Protein AF-A0A817NDP8-F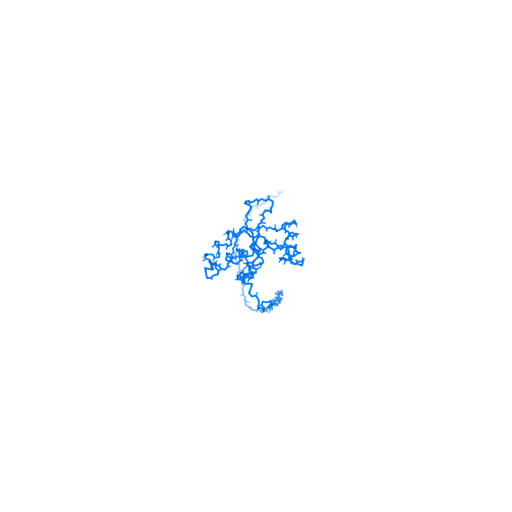1 (afdb_monomer_lite)

Secondary structure (DSSP, 8-state):
------------------------------------------S----GGG--EEESSTT-TTPPEEEEHHHHHHHHT-S-HHHH-SSS-EEE--HHHHHHHHHTTSS-HHHHHH--EEEEHHHHHHHHHHH-HHHHTTHHHHHHHHHHHHTT--

Sequence (154 aa):
MVRSPSLTRDSNNETNDSPITTNTPTKKSRRKRNTTDIDQSLGRHLSADKLHIYQWPINEPHADLHVLQEQICDYLSLKSFKRKYPDISRRIVDLHEREYLKSQNVVTEAQCDLGLTALKLDEVLELMSTDYPEKCHVRIFSTNRLKLQHNSSD

pLDDT: mean 71.22, std 20.51, range [35.12, 94.5]

Foldseek 3Di:
DDDDDDDDDDDDDDDDDDDDDDDDDPDPDPPPPPPPPPVPVPDDQQALLLWDWDFPPPPDPPGFIKTWPVSVCSNVVPPDCCVVCVPFDKDWQDPVSVVVCVVVVSDDPVRVVVTIIIGGVVSVLVCCVVPPVVRHDDRNVVSVVVVVVVVPDD

Radius of gyration: 31.32 Å; chains: 1; bounding box: 108×34×69 Å

Structure (mmCIF, N/CA/C/O backbone):
data_AF-A0A817NDP8-F1
#
_entry.id   AF-A0A817NDP8-F1
#
loop_
_atom_site.group_PDB
_atom_site.id
_atom_site.type_symbol
_atom_site.label_atom_id
_atom_site.label_alt_id
_atom_site.label_comp_id
_atom_site.label_asym_id
_atom_site.label_entity_id
_atom_site.label_seq_id
_atom_site.pdbx_PDB_ins_code
_atom_site.Cartn_x
_atom_site.Cartn_y
_atom_site.Cartn_z
_atom_site.occupancy
_atom_site.B_iso_or_equiv
_atom_site.auth_seq_id
_atom_site.auth_comp_id
_atom_site.auth_asym_id
_atom_site.auth_atom_id
_atom_site.pdbx_PDB_model_num
ATOM 1 N N . MET A 1 1 ? -81.323 9.168 -48.827 1.00 43.91 1 MET A N 1
ATOM 2 C CA . MET A 1 1 ? -80.240 8.540 -48.040 1.00 43.91 1 MET A CA 1
ATOM 3 C C . MET A 1 1 ? -80.040 9.342 -46.774 1.00 43.91 1 MET A C 1
ATOM 5 O O . MET A 1 1 ? -80.012 10.564 -46.817 1.00 43.91 1 MET A O 1
ATOM 9 N N . VAL A 1 2 ? -80.078 8.622 -45.663 1.00 42.84 2 VAL A N 1
ATOM 10 C CA . VAL A 1 2 ? -80.361 9.083 -44.305 1.00 42.84 2 VAL A CA 1
ATOM 11 C C . VAL A 1 2 ? -79.182 9.833 -43.675 1.00 42.84 2 VAL A C 1
ATOM 13 O O . VAL A 1 2 ? -78.044 9.381 -43.739 1.00 42.84 2 VAL A O 1
ATOM 16 N N . ARG A 1 3 ? -79.472 10.982 -43.055 1.00 43.94 3 ARG A N 1
ATOM 17 C CA . ARG A 1 3 ? -78.615 11.633 -42.057 1.00 43.94 3 ARG A CA 1
ATOM 18 C C . ARG A 1 3 ? -79.045 11.114 -40.686 1.00 43.94 3 ARG A C 1
ATOM 20 O O . ARG A 1 3 ? -80.217 11.238 -40.339 1.00 43.94 3 ARG A O 1
ATOM 27 N N . SER A 1 4 ? -78.103 10.558 -39.933 1.00 45.69 4 SER A N 1
ATOM 28 C CA . SER A 1 4 ? -78.302 10.065 -38.566 1.00 45.69 4 SER A CA 1
ATOM 29 C C . SER A 1 4 ? -77.268 10.690 -37.613 1.00 45.69 4 SER A C 1
ATOM 31 O O . SER A 1 4 ? -76.240 11.173 -38.090 1.00 45.69 4 SER A O 1
ATOM 33 N N . PRO A 1 5 ? -77.569 10.761 -36.301 1.00 48.81 5 PRO A N 1
ATOM 34 C CA . PRO A 1 5 ? -77.148 11.855 -35.429 1.00 48.81 5 PRO A CA 1
ATOM 35 C C . PRO A 1 5 ? -76.088 11.482 -34.372 1.00 48.81 5 PRO A C 1
ATOM 37 O O . PRO A 1 5 ? -75.687 10.331 -34.232 1.00 48.81 5 PRO A O 1
ATOM 40 N N . SER A 1 6 ? -75.676 12.527 -33.647 1.00 41.81 6 SER A N 1
ATOM 41 C CA . SER A 1 6 ? -74.793 12.646 -32.478 1.00 41.81 6 SER A CA 1
ATOM 42 C C . SER A 1 6 ? -74.934 11.579 -31.386 1.00 41.81 6 SER A C 1
ATOM 44 O O . SER A 1 6 ? -76.042 11.110 -31.159 1.00 41.81 6 SER A O 1
ATOM 46 N N . LEU A 1 7 ? -73.856 11.339 -30.617 1.00 47.69 7 LEU A N 1
ATOM 47 C CA . LEU A 1 7 ? -73.841 11.302 -29.135 1.00 47.69 7 LEU A CA 1
ATOM 48 C C . LEU A 1 7 ? -72.443 10.933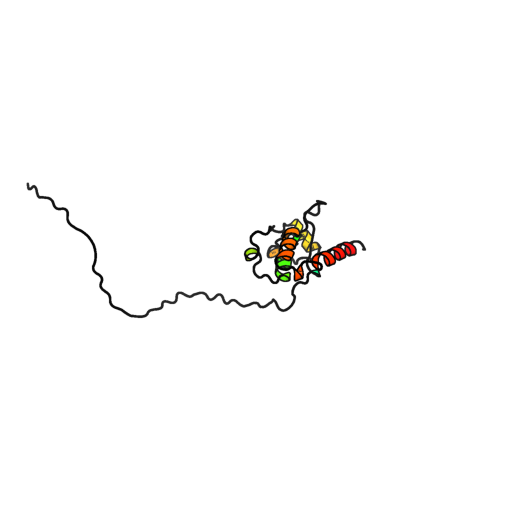 -28.590 1.00 47.69 7 LEU A C 1
ATOM 50 O O . LEU A 1 7 ? -71.926 9.845 -28.826 1.00 47.69 7 LEU A O 1
ATOM 54 N N . THR A 1 8 ? -71.855 11.854 -27.827 1.00 48.94 8 THR A N 1
ATOM 55 C CA . THR A 1 8 ? -70.805 11.628 -26.817 1.00 48.94 8 THR A CA 1
ATOM 56 C C . THR A 1 8 ? -71.367 10.833 -25.635 1.00 48.94 8 THR A C 1
ATOM 58 O O . THR A 1 8 ? -72.499 11.107 -25.233 1.00 48.94 8 THR A O 1
ATOM 61 N N . ARG A 1 9 ? -70.597 9.905 -25.038 1.00 46.91 9 ARG A N 1
ATOM 62 C CA . ARG A 1 9 ? -71.009 9.188 -23.816 1.00 46.91 9 ARG A CA 1
ATOM 63 C C . ARG A 1 9 ? -69.836 8.651 -22.971 1.00 46.91 9 ARG A C 1
ATOM 65 O O . ARG A 1 9 ? -69.075 7.830 -23.468 1.00 46.91 9 ARG A O 1
ATOM 72 N N . ASP A 1 10 ? -69.807 9.160 -21.729 1.00 39.81 10 ASP A N 1
ATOM 73 C CA . ASP A 1 10 ? -69.403 8.631 -20.398 1.00 39.81 10 ASP A CA 1
ATOM 74 C C . ASP A 1 10 ? -68.064 7.894 -20.198 1.00 39.81 10 ASP A C 1
ATOM 76 O O . ASP A 1 10 ? -67.699 7.040 -20.992 1.00 39.81 10 ASP A O 1
ATOM 80 N N . SER A 1 11 ? -67.217 8.168 -19.192 1.00 43.03 11 SER A N 1
ATOM 81 C CA . SER A 1 11 ? -67.314 8.458 -17.732 1.00 43.03 11 SER A CA 1
ATOM 82 C C . SER A 1 11 ? -66.823 7.263 -16.900 1.00 43.03 11 SER A C 1
ATOM 84 O O . SER A 1 11 ? -67.365 6.168 -16.975 1.00 43.03 11 SER A O 1
ATOM 86 N N . ASN A 1 12 ? -65.785 7.546 -16.110 1.00 41.09 12 ASN A N 1
ATOM 87 C CA . ASN A 1 12 ? -65.421 7.091 -14.760 1.00 41.09 12 ASN A CA 1
ATOM 88 C C . ASN A 1 12 ? -65.926 5.752 -14.173 1.00 41.09 12 ASN A C 1
ATOM 90 O O . ASN A 1 12 ? -67.100 5.587 -13.876 1.00 41.09 12 ASN A O 1
ATOM 94 N N . ASN A 1 13 ? -64.921 4.931 -13.839 1.00 38.59 13 ASN A N 1
ATOM 95 C CA . ASN A 1 13 ? -64.538 4.376 -12.524 1.00 38.59 13 ASN A CA 1
ATOM 96 C C . ASN A 1 13 ? -65.494 3.515 -11.661 1.00 38.59 13 ASN A C 1
ATOM 98 O O . ASN A 1 13 ? -66.648 3.840 -11.423 1.00 38.59 13 ASN A O 1
ATOM 102 N N . GLU A 1 14 ? -64.836 2.526 -11.039 1.00 35.12 14 GLU A N 1
ATOM 103 C CA . GLU A 1 14 ? -65.163 1.763 -9.826 1.00 35.12 14 GLU A CA 1
ATOM 104 C C . GLU A 1 14 ? -66.163 0.602 -9.895 1.00 35.12 14 GLU A C 1
ATOM 106 O O . GLU A 1 14 ? -67.378 0.765 -9.897 1.00 35.12 14 GLU A O 1
ATOM 111 N N . THR A 1 15 ? -65.631 -0.615 -9.729 1.00 43.19 15 THR A N 1
ATOM 112 C CA . THR A 1 15 ? -66.222 -1.580 -8.791 1.00 43.19 15 THR A CA 1
ATOM 113 C C . THR A 1 15 ? -65.112 -2.430 -8.168 1.00 43.19 15 THR A C 1
ATOM 115 O O . THR A 1 15 ? -64.410 -3.171 -8.852 1.00 43.19 15 THR A O 1
ATOM 118 N N . ASN A 1 16 ? -64.942 -2.258 -6.858 1.00 42.00 16 ASN A N 1
ATOM 119 C CA . ASN A 1 16 ? -64.178 -3.124 -5.971 1.00 42.00 16 ASN A CA 1
ATOM 120 C C . ASN A 1 16 ? -64.975 -4.412 -5.718 1.00 42.00 16 ASN A C 1
ATOM 122 O O . ASN A 1 16 ? -66.138 -4.323 -5.337 1.00 42.00 16 ASN A O 1
ATOM 126 N N . ASP A 1 17 ? -64.336 -5.576 -5.827 1.00 42.44 17 ASP A N 1
ATOM 127 C CA . ASP A 1 17 ? -64.788 -6.794 -5.149 1.00 42.44 17 ASP A CA 1
ATOM 128 C C . ASP A 1 17 ? -63.560 -7.578 -4.656 1.00 42.44 17 ASP A C 1
ATOM 130 O O . ASP A 1 17 ? -62.572 -7.755 -5.369 1.00 42.44 17 ASP A O 1
ATOM 134 N N . SER A 1 18 ? -63.579 -7.972 -3.388 1.00 43.66 18 SER A N 1
ATOM 135 C CA . SER A 1 18 ? -62.604 -8.856 -2.740 1.00 43.66 18 SER A CA 1
ATOM 136 C C . SER A 1 18 ? -63.398 -9.886 -1.945 1.00 43.66 18 SER A C 1
ATOM 138 O O . SER A 1 18 ? -64.390 -9.506 -1.322 1.00 43.66 18 SER A O 1
ATOM 140 N N . PRO A 1 19 ? -62.935 -11.148 -1.854 1.00 48.44 19 PRO A N 1
ATOM 141 C CA . PRO A 1 19 ? -62.416 -11.579 -0.550 1.00 48.44 19 PRO A CA 1
ATOM 142 C C . PRO A 1 19 ? -61.277 -12.634 -0.576 1.00 48.44 19 PRO A C 1
ATOM 144 O O . PRO A 1 19 ? -61.335 -13.658 -1.241 1.00 48.44 19 PRO A O 1
ATOM 147 N N . ILE A 1 20 ? -60.244 -12.341 0.223 1.00 42.88 20 ILE A N 1
ATOM 148 C CA . ILE A 1 20 ? -59.452 -13.161 1.173 1.00 42.88 20 ILE A CA 1
ATOM 149 C C . ILE A 1 20 ? -59.118 -14.658 0.881 1.00 42.88 20 ILE A C 1
ATOM 151 O O . ILE A 1 20 ? -59.965 -15.541 0.826 1.00 42.88 20 ILE A O 1
ATOM 155 N N . THR A 1 21 ? -57.799 -14.921 0.972 1.00 41.75 21 THR A N 1
ATOM 156 C CA . THR A 1 21 ? -57.040 -16.158 1.309 1.00 41.75 21 THR A CA 1
ATOM 157 C C . THR A 1 21 ? -56.935 -17.321 0.321 1.00 41.75 21 THR A C 1
ATOM 159 O O . THR A 1 21 ? -57.797 -18.189 0.262 1.00 41.75 21 THR A O 1
ATOM 162 N N . THR A 1 22 ? -55.728 -17.506 -0.235 1.00 37.00 22 THR A N 1
ATOM 163 C CA . THR A 1 22 ? -54.981 -18.774 -0.087 1.00 37.00 22 THR A CA 1
ATOM 164 C C . THR A 1 22 ? -53.480 -18.594 -0.361 1.00 37.00 22 THR A C 1
ATOM 166 O O . THR A 1 22 ? -53.062 -17.957 -1.321 1.00 37.00 22 THR A O 1
ATOM 169 N N . ASN A 1 23 ? -52.669 -19.146 0.543 1.00 39.44 23 ASN A N 1
ATOM 170 C CA . ASN A 1 23 ? -51.208 -19.182 0.530 1.00 39.44 23 ASN A CA 1
ATOM 171 C C . ASN A 1 23 ? -50.614 -19.807 -0.745 1.00 39.44 23 ASN A C 1
ATOM 173 O O . ASN A 1 23 ? -50.831 -20.991 -0.988 1.00 39.44 23 ASN A O 1
ATOM 177 N N . THR A 1 24 ? -49.677 -19.113 -1.400 1.00 48.75 24 THR A N 1
ATOM 178 C CA . THR A 1 24 ? -48.564 -19.760 -2.125 1.00 48.75 24 THR A CA 1
ATOM 179 C C . THR A 1 24 ? -47.272 -18.938 -2.003 1.00 48.75 24 THR A C 1
ATOM 181 O O . THR A 1 24 ? -47.129 -17.912 -2.669 1.00 48.75 24 THR A O 1
ATOM 184 N N . PRO A 1 25 ? -46.286 -19.363 -1.189 1.00 42.78 25 PRO A N 1
ATOM 185 C CA . PRO A 1 25 ? -44.966 -18.747 -1.156 1.00 42.78 25 PRO A CA 1
ATOM 186 C C . PRO A 1 25 ? -44.073 -19.382 -2.231 1.00 42.78 25 PRO A C 1
ATOM 188 O O . PRO A 1 25 ? -43.389 -20.375 -1.981 1.00 42.78 25 PRO A O 1
ATOM 191 N N . THR A 1 26 ? -44.016 -18.809 -3.435 1.00 44.50 26 THR A N 1
ATOM 192 C CA . THR A 1 26 ? -43.005 -19.213 -4.425 1.00 44.50 26 THR A CA 1
ATOM 193 C C . THR A 1 26 ? -41.665 -18.571 -4.078 1.00 44.50 26 THR A C 1
ATOM 195 O O . THR A 1 26 ? -41.308 -17.486 -4.541 1.00 44.50 26 THR A O 1
ATOM 198 N N . LYS A 1 27 ? -40.933 -19.276 -3.212 1.00 47.28 27 LYS A N 1
ATOM 199 C CA . LYS A 1 27 ? -39.535 -19.056 -2.836 1.00 47.28 27 LYS A CA 1
ATOM 200 C C . LYS A 1 27 ? -38.645 -19.005 -4.085 1.00 47.28 27 LYS A C 1
ATOM 202 O O . LYS A 1 27 ? -38.107 -20.022 -4.513 1.00 47.28 27 LYS A O 1
ATOM 207 N N . LYS A 1 28 ? -38.405 -17.814 -4.639 1.00 48.41 28 LYS A N 1
ATOM 208 C CA . LYS A 1 28 ? -37.272 -17.591 -5.549 1.00 48.41 28 LYS A CA 1
ATOM 209 C C . LYS A 1 28 ? -35.997 -17.470 -4.719 1.00 48.41 28 LYS A C 1
ATOM 211 O O . LYS A 1 28 ? -35.613 -16.399 -4.265 1.00 48.41 28 LYS A O 1
ATOM 216 N N . SER A 1 29 ? -35.433 -18.648 -4.457 1.00 49.31 29 SER A N 1
ATOM 217 C CA . SER A 1 29 ? -34.043 -18.963 -4.123 1.00 49.31 29 SER A CA 1
ATOM 218 C C . SER A 1 29 ? -33.133 -17.747 -3.903 1.00 49.31 29 SER A C 1
ATOM 220 O O . SER A 1 29 ? -32.340 -17.369 -4.768 1.00 49.31 29 SER A O 1
ATOM 222 N N . ARG A 1 30 ? -33.180 -17.189 -2.686 1.00 51.44 30 ARG A N 1
ATOM 223 C CA . ARG A 1 30 ? -32.040 -16.482 -2.097 1.00 51.44 30 ARG A CA 1
ATOM 224 C C . ARG A 1 30 ? -30.877 -17.469 -2.132 1.00 51.44 30 ARG A C 1
ATOM 226 O O . ARG A 1 30 ? -30.830 -18.382 -1.310 1.00 51.44 30 ARG A O 1
ATOM 233 N N . ARG A 1 31 ? -29.957 -17.310 -3.088 1.00 49.72 31 ARG A N 1
ATOM 234 C CA . ARG A 1 31 ? -28.632 -17.927 -3.003 1.00 49.72 31 ARG A CA 1
ATOM 235 C C . ARG A 1 31 ? -27.997 -17.369 -1.732 1.00 49.72 31 ARG A C 1
ATOM 237 O O . ARG A 1 31 ? -27.427 -16.280 -1.744 1.00 49.72 31 ARG A O 1
ATOM 244 N N . LYS A 1 32 ? -28.180 -18.088 -0.618 1.00 49.38 32 LYS A N 1
ATOM 245 C CA . LYS A 1 32 ? -27.317 -18.015 0.556 1.00 49.38 32 LYS A CA 1
ATOM 246 C C . LYS A 1 32 ? -25.926 -18.294 0.007 1.00 49.38 32 LYS A C 1
ATOM 248 O O . LYS A 1 32 ? -25.570 -19.439 -0.244 1.00 49.38 32 LYS A O 1
ATOM 253 N N . ARG A 1 33 ? -25.184 -17.226 -0.290 1.00 45.12 33 ARG A N 1
ATOM 254 C CA . ARG A 1 33 ? -23.733 -17.318 -0.321 1.00 45.12 33 ARG A CA 1
ATOM 255 C C . ARG A 1 33 ? -23.384 -17.775 1.078 1.00 45.12 33 ARG A C 1
ATOM 257 O O . ARG A 1 33 ? -23.616 -17.038 2.032 1.00 45.12 33 ARG A O 1
ATOM 264 N N . ASN A 1 34 ? -22.963 -19.028 1.175 1.00 43.62 34 ASN A N 1
ATOM 265 C CA . ASN A 1 34 ? -22.306 -19.546 2.350 1.00 43.62 34 ASN A CA 1
ATOM 266 C C . ASN A 1 34 ? -21.092 -18.641 2.538 1.00 43.62 34 ASN A C 1
ATOM 268 O O . ASN A 1 34 ? -20.088 -18.781 1.846 1.00 43.62 34 ASN A O 1
ATOM 272 N N . THR A 1 35 ? -21.238 -17.633 3.392 1.00 47.66 35 THR A N 1
ATOM 273 C CA . THR A 1 35 ? -20.120 -16.981 4.048 1.00 47.66 35 THR A CA 1
ATOM 274 C C . THR A 1 35 ? -19.500 -18.071 4.896 1.00 47.66 35 THR A C 1
ATOM 276 O O . THR A 1 35 ? -19.867 -18.274 6.049 1.00 47.66 35 THR A O 1
ATOM 279 N N . THR A 1 36 ? -18.619 -18.850 4.276 1.00 43.72 36 THR A N 1
ATOM 280 C CA . THR A 1 36 ? -17.482 -19.382 4.996 1.00 43.72 36 THR A CA 1
ATOM 281 C C . THR A 1 36 ? -16.802 -18.147 5.563 1.00 43.72 36 THR A C 1
ATOM 283 O O . THR A 1 36 ? -16.124 -17.416 4.838 1.00 43.72 36 THR A O 1
ATOM 286 N N . ASP A 1 37 ? -17.103 -17.854 6.827 1.00 46.19 37 ASP A N 1
ATOM 287 C CA . ASP A 1 37 ? -16.172 -17.214 7.739 1.00 46.19 37 ASP A CA 1
ATOM 288 C C . ASP A 1 37 ? -14.887 -18.034 7.622 1.00 46.19 37 ASP A C 1
ATOM 290 O O . ASP A 1 37 ? -14.675 -19.029 8.311 1.00 46.19 37 ASP A O 1
ATOM 294 N N . ILE A 1 38 ? -14.070 -17.691 6.628 1.00 48.12 38 ILE A N 1
ATOM 295 C CA . ILE A 1 38 ? -12.667 -18.038 6.640 1.00 48.12 38 ILE A CA 1
ATOM 296 C C . ILE A 1 38 ? -12.094 -17.080 7.675 1.00 48.12 38 ILE A C 1
ATOM 298 O O . ILE A 1 38 ? -11.544 -16.025 7.366 1.00 48.12 38 ILE A O 1
ATOM 302 N N . ASP A 1 39 ? -12.303 -17.458 8.930 1.00 46.34 39 ASP A N 1
ATOM 303 C CA . ASP A 1 39 ? -11.503 -17.052 10.066 1.00 46.34 39 ASP A CA 1
ATOM 304 C C . ASP A 1 39 ? -10.092 -17.640 9.881 1.00 46.34 39 ASP A C 1
ATOM 306 O O . ASP A 1 39 ? -9.647 -18.541 10.579 1.00 46.34 39 ASP A O 1
ATOM 310 N N . GLN A 1 40 ? -9.394 -17.174 8.841 1.00 46.16 40 GLN A N 1
ATOM 311 C CA . GLN A 1 40 ? -7.940 -17.297 8.707 1.00 46.16 40 GLN A CA 1
ATOM 312 C C . GLN A 1 40 ? -7.246 -16.062 9.297 1.00 46.16 40 GLN A C 1
ATOM 314 O O . GLN A 1 40 ? -6.079 -15.813 9.020 1.00 46.16 40 GLN A O 1
ATOM 319 N N . SER A 1 41 ? -7.937 -15.303 10.155 1.00 46.94 41 SER A N 1
ATOM 320 C CA . SER A 1 41 ? -7.319 -14.294 11.020 1.00 46.94 41 SER A CA 1
ATOM 321 C C . SER A 1 41 ? -6.937 -14.901 12.375 1.00 46.94 41 SER A C 1
ATOM 323 O O . SER A 1 41 ? -6.959 -14.247 13.414 1.00 46.94 41 SER A O 1
ATOM 325 N N . LEU A 1 42 ? -6.533 -16.172 12.380 1.00 43.28 42 LEU A N 1
ATOM 326 C CA . LEU A 1 42 ? -5.844 -16.772 13.512 1.00 43.28 42 LEU A CA 1
ATOM 327 C C . LEU A 1 42 ? -4.419 -16.200 13.587 1.00 43.28 42 LEU A C 1
ATOM 329 O O . LEU A 1 42 ? -3.440 -16.783 13.130 1.00 43.28 42 LEU A O 1
ATOM 333 N N . GLY A 1 43 ? -4.316 -15.028 14.216 1.00 43.44 43 GLY A N 1
ATOM 334 C CA . GLY A 1 43 ? -3.286 -14.831 15.233 1.00 43.44 43 GLY A CA 1
ATOM 335 C C . GLY A 1 43 ? -2.001 -14.116 14.832 1.00 43.44 43 GLY A C 1
ATOM 336 O O . GLY A 1 43 ? -1.009 -14.234 15.554 1.00 43.44 43 GLY A O 1
ATOM 337 N N . ARG A 1 44 ? -1.973 -13.325 13.758 1.00 52.12 44 ARG A N 1
ATOM 338 C CA . ARG A 1 44 ? -0.868 -12.376 13.576 1.00 52.12 44 ARG A CA 1
ATOM 339 C C . ARG A 1 44 ? -1.386 -10.996 13.226 1.00 52.12 44 ARG A C 1
ATOM 341 O O . ARG A 1 44 ? -1.232 -10.558 12.101 1.00 52.12 44 ARG A O 1
ATOM 348 N N . HIS A 1 45 ? -1.923 -10.292 14.226 1.00 59.94 45 HIS A N 1
ATOM 349 C CA . HIS A 1 45 ? -1.976 -8.834 14.157 1.00 59.94 45 HIS A CA 1
ATOM 350 C C . HIS A 1 45 ? -0.607 -8.344 13.686 1.00 59.94 45 HIS A C 1
ATOM 352 O O . HIS A 1 45 ? 0.412 -8.554 14.363 1.00 59.94 45 HIS A O 1
ATOM 358 N N . LEU A 1 46 ? -0.582 -7.771 12.484 1.00 66.25 46 LEU A N 1
ATOM 359 C CA . LEU A 1 46 ? 0.609 -7.146 11.947 1.00 66.25 46 LEU A CA 1
ATOM 360 C C . LEU A 1 46 ? 1.075 -6.137 13.010 1.00 66.25 46 LEU A C 1
ATOM 362 O O . LEU A 1 46 ? 0.287 -5.351 13.526 1.00 66.25 46 LEU A O 1
ATOM 366 N N . SER A 1 47 ? 2.327 -6.247 13.455 1.00 74.88 47 SER A N 1
ATOM 367 C CA . SER A 1 47 ? 2.911 -5.294 14.407 1.00 74.88 47 SER A CA 1
ATOM 368 C C . SER A 1 47 ? 3.477 -4.114 13.627 1.00 74.88 47 SER A C 1
ATOM 370 O O . SER A 1 47 ? 3.854 -4.285 12.469 1.00 74.88 47 SER A O 1
ATOM 372 N N . ALA A 1 48 ? 3.578 -2.934 14.243 1.00 75.81 48 ALA A N 1
ATOM 373 C CA . ALA A 1 48 ? 4.061 -1.740 13.539 1.00 75.81 48 ALA A CA 1
ATOM 374 C C . ALA A 1 48 ? 5.470 -1.960 12.957 1.00 75.81 48 ALA A C 1
ATOM 376 O O . ALA A 1 48 ? 5.807 -1.435 11.903 1.00 75.81 48 ALA A O 1
ATOM 377 N N . ASP A 1 49 ? 6.249 -2.833 13.600 1.00 73.06 49 ASP A N 1
ATOM 378 C CA . ASP A 1 49 ? 7.602 -3.202 13.192 1.00 73.06 49 ASP A CA 1
ATOM 379 C C . ASP A 1 49 ? 7.669 -3.951 11.865 1.00 73.06 49 ASP A C 1
ATOM 381 O O . ASP A 1 49 ? 8.729 -4.056 11.256 1.00 73.06 49 ASP A O 1
ATOM 385 N N . LYS A 1 50 ? 6.546 -4.487 11.402 1.00 79.38 50 LYS A N 1
ATOM 386 C CA . LYS A 1 50 ? 6.435 -5.204 10.135 1.00 79.38 50 LYS A CA 1
ATOM 387 C C . LYS A 1 50 ? 5.837 -4.345 9.023 1.00 79.38 50 LYS A C 1
ATOM 389 O O . LYS A 1 50 ? 5.791 -4.806 7.888 1.00 79.38 50 LYS A O 1
ATOM 394 N N . LEU A 1 51 ? 5.408 -3.117 9.326 1.00 85.88 51 LEU A N 1
ATOM 395 C CA . LEU A 1 51 ? 5.055 -2.158 8.288 1.00 85.88 51 LEU A CA 1
ATOM 396 C C . LEU A 1 51 ? 6.316 -1.842 7.481 1.00 85.88 51 LEU A C 1
ATOM 398 O O . LEU A 1 51 ? 7.391 -1.600 8.046 1.00 85.88 51 LEU A O 1
ATOM 402 N N . HIS A 1 52 ? 6.184 -1.911 6.163 1.00 86.75 52 HIS A N 1
ATOM 403 C CA . HIS A 1 52 ? 7.236 -1.549 5.236 1.00 86.75 52 HIS A CA 1
ATOM 404 C C . HIS A 1 52 ? 6.890 -0.197 4.628 1.00 86.75 52 HIS A C 1
ATOM 406 O O . HIS A 1 52 ? 5.964 -0.075 3.829 1.00 86.75 52 HIS A O 1
ATOM 412 N N . ILE A 1 53 ? 7.639 0.812 5.055 1.00 88.31 53 ILE A N 1
ATOM 413 C CA . ILE A 1 53 ? 7.558 2.164 4.524 1.00 88.31 53 ILE A CA 1
ATOM 414 C C . ILE A 1 53 ? 8.702 2.326 3.539 1.00 88.31 53 ILE A C 1
ATOM 416 O O . ILE A 1 53 ? 9.846 2.008 3.866 1.00 88.31 53 ILE A O 1
ATOM 420 N N . TYR A 1 54 ? 8.395 2.828 2.353 1.00 88.94 54 TYR A N 1
ATOM 421 C CA . TYR A 1 54 ? 9.369 3.005 1.290 1.00 88.94 54 TYR A CA 1
ATOM 422 C C . TYR A 1 54 ? 9.133 4.322 0.560 1.00 88.94 54 TYR A C 1
ATOM 424 O O . TYR A 1 54 ? 8.022 4.846 0.533 1.00 88.94 54 TYR A O 1
ATOM 432 N N . GLN A 1 55 ? 10.196 4.869 -0.014 1.00 90.50 55 GLN A N 1
ATOM 433 C CA . GLN A 1 55 ? 10.123 6.065 -0.840 1.00 90.50 55 GLN A CA 1
ATOM 434 C C . GLN A 1 55 ? 9.813 5.668 -2.284 1.00 90.50 55 GLN A C 1
ATOM 436 O O . GLN A 1 55 ? 10.430 4.744 -2.818 1.00 90.50 55 GLN A O 1
ATOM 441 N N . TRP A 1 56 ? 8.861 6.354 -2.916 1.00 90.19 56 TRP A N 1
ATOM 442 C CA . TRP A 1 56 ? 8.554 6.152 -4.331 1.00 90.19 56 TRP A CA 1
ATOM 443 C C . TRP A 1 56 ? 8.055 7.447 -4.976 1.00 90.19 56 TRP A C 1
ATOM 445 O O . TRP A 1 56 ? 7.130 8.054 -4.428 1.00 90.19 56 TRP A O 1
ATOM 455 N N . PRO A 1 57 ? 8.587 7.852 -6.146 1.00 90.56 57 PRO A N 1
ATOM 456 C CA . PRO A 1 57 ? 9.628 7.189 -6.951 1.00 90.56 57 PRO A CA 1
ATOM 457 C C . PRO A 1 57 ? 11.034 7.224 -6.318 1.00 90.56 57 PRO A C 1
ATOM 459 O O . PRO A 1 57 ? 11.407 8.200 -5.679 1.00 90.56 57 PRO A O 1
ATOM 462 N N . ILE A 1 58 ? 11.840 6.170 -6.506 1.00 83.81 58 ILE A N 1
ATOM 463 C CA . ILE A 1 58 ? 13.178 6.037 -5.872 1.00 83.81 58 ILE A CA 1
ATOM 464 C C . ILE A 1 58 ? 14.199 7.032 -6.445 1.00 83.81 58 ILE A C 1
ATOM 466 O O . ILE A 1 58 ? 15.165 7.407 -5.787 1.00 83.81 58 ILE A O 1
ATOM 470 N N . ASN A 1 59 ? 14.000 7.464 -7.687 1.00 86.00 59 ASN A N 1
ATOM 471 C CA . ASN A 1 59 ? 14.890 8.380 -8.396 1.00 86.00 59 ASN A CA 1
ATOM 472 C C . ASN A 1 59 ? 14.738 9.848 -7.963 1.00 86.00 59 ASN A C 1
ATOM 474 O O . ASN A 1 59 ? 15.479 10.698 -8.454 1.00 86.00 59 ASN A O 1
ATOM 478 N N . GLU A 1 60 ? 13.791 10.157 -7.077 1.00 88.38 60 GLU A N 1
ATOM 479 C CA . GLU A 1 60 ? 13.524 11.517 -6.625 1.00 88.38 60 GLU A CA 1
ATOM 480 C C . GLU A 1 60 ? 13.849 11.674 -5.130 1.00 88.38 60 GLU A C 1
ATOM 482 O O . GLU A 1 60 ? 13.201 11.054 -4.288 1.00 88.38 60 GLU A O 1
ATOM 487 N N . PRO A 1 61 ? 14.817 12.535 -4.758 1.00 79.50 61 PRO A N 1
ATOM 488 C CA . PRO A 1 61 ? 15.269 12.664 -3.369 1.00 79.50 61 PRO A CA 1
ATOM 489 C C . PRO A 1 61 ? 14.197 13.230 -2.424 1.00 79.50 61 PRO A C 1
ATOM 491 O O . PRO A 1 61 ? 14.274 13.023 -1.215 1.00 79.50 61 PRO A O 1
ATOM 494 N N . HIS A 1 62 ? 13.189 13.915 -2.967 1.00 85.06 62 HIS A N 1
ATOM 495 C CA . HIS A 1 62 ? 12.066 14.489 -2.222 1.00 85.06 62 HIS A CA 1
ATOM 496 C C . HIS A 1 62 ? 10.742 13.765 -2.493 1.00 85.06 62 HIS A C 1
ATOM 498 O O . HIS A 1 62 ? 9.681 14.343 -2.272 1.00 85.06 62 HIS A O 1
ATOM 504 N N . ALA A 1 63 ? 10.787 12.523 -2.986 1.00 87.19 63 ALA A N 1
ATOM 505 C CA . ALA A 1 63 ? 9.575 11.746 -3.194 1.00 87.19 63 ALA A CA 1
ATOM 506 C C . ALA A 1 63 ? 8.875 11.394 -1.879 1.00 87.19 63 ALA A C 1
ATOM 508 O O . ALA A 1 63 ? 9.523 11.183 -0.848 1.00 87.19 63 ALA A O 1
ATOM 509 N N . ASP A 1 64 ? 7.555 11.262 -1.962 1.00 89.44 64 ASP A N 1
ATOM 510 C CA . ASP A 1 64 ? 6.700 10.907 -0.838 1.00 89.44 64 ASP A CA 1
ATOM 511 C C . ASP A 1 64 ? 6.996 9.485 -0.326 1.00 89.44 64 ASP A C 1
ATOM 513 O O . ASP A 1 64 ? 7.307 8.548 -1.079 1.00 89.44 64 ASP A O 1
ATOM 517 N N . LEU A 1 65 ? 6.833 9.305 0.985 1.00 90.06 65 LEU A N 1
ATOM 518 C CA . LEU A 1 65 ? 6.857 7.990 1.610 1.00 90.06 65 LEU A CA 1
ATOM 519 C C . LEU A 1 65 ? 5.505 7.303 1.440 1.00 90.06 65 LEU A C 1
ATOM 521 O O . LEU A 1 65 ? 4.445 7.900 1.636 1.00 90.06 65 LEU A O 1
ATOM 525 N N . HIS A 1 66 ? 5.559 6.021 1.119 1.00 91.44 66 HIS A N 1
ATOM 526 C CA . HIS A 1 66 ? 4.400 5.191 0.860 1.00 91.44 66 HIS A CA 1
ATOM 527 C C . HIS A 1 66 ? 4.410 3.938 1.735 1.00 91.44 66 HIS A C 1
ATOM 529 O O . HIS A 1 66 ? 5.450 3.470 2.204 1.00 91.44 66 HIS A O 1
ATOM 535 N N . VAL A 1 67 ? 3.218 3.391 1.950 1.00 91.81 67 VAL A N 1
ATOM 536 C CA . VAL A 1 67 ? 2.986 2.117 2.634 1.00 91.81 67 VAL A CA 1
ATOM 537 C C . VAL A 1 67 ? 1.905 1.336 1.896 1.00 91.81 67 VAL A C 1
ATOM 539 O O . VAL A 1 67 ? 0.993 1.918 1.307 1.00 91.81 67 VAL A O 1
ATOM 542 N N . LEU A 1 68 ? 1.986 0.008 1.927 1.00 93.25 68 LEU A N 1
ATOM 543 C CA . LEU A 1 68 ? 0.976 -0.836 1.296 1.00 93.25 68 LEU A CA 1
ATOM 544 C C . LEU A 1 68 ? -0.319 -0.851 2.111 1.00 93.25 68 LEU A C 1
ATOM 546 O O . LEU A 1 68 ? -0.318 -1.095 3.323 1.00 93.25 68 LEU A O 1
ATOM 550 N N . GLN 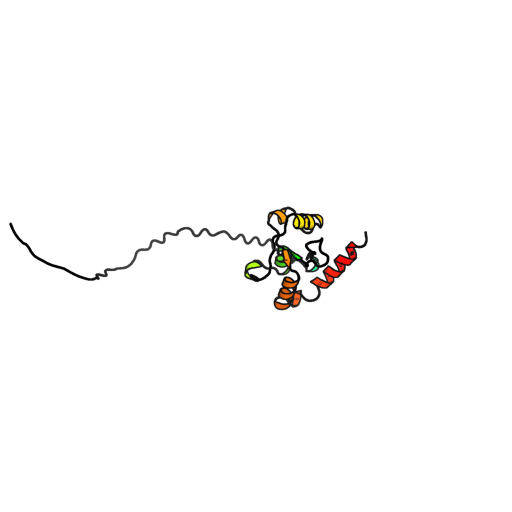A 1 69 ? -1.442 -0.647 1.426 1.00 92.81 69 GLN A N 1
ATOM 551 C CA . GLN A 1 69 ? -2.777 -0.695 2.010 1.00 92.81 69 GLN A CA 1
ATOM 552 C C . GLN A 1 69 ? -3.011 -2.034 2.711 1.00 92.81 69 GLN A C 1
ATOM 554 O O . GLN A 1 69 ? -3.601 -2.061 3.787 1.00 92.81 69 GLN A O 1
ATOM 559 N N . GLU A 1 70 ? -2.536 -3.136 2.135 1.00 90.44 70 GLU A N 1
ATOM 560 C CA . GLU A 1 70 ? -2.696 -4.489 2.664 1.00 90.44 70 GLU A CA 1
ATOM 561 C C . GLU A 1 70 ? -2.058 -4.617 4.056 1.00 90.44 70 GLU A C 1
ATOM 563 O O . GLU A 1 70 ? -2.656 -5.202 4.959 1.00 90.44 70 GLU A O 1
ATOM 568 N N . GLN A 1 71 ? -0.895 -3.989 4.264 1.00 89.94 71 GLN A N 1
ATOM 569 C CA . GLN A 1 71 ? -0.210 -3.981 5.558 1.00 89.94 71 GLN A CA 1
ATOM 570 C C . GLN A 1 71 ? -0.965 -3.148 6.600 1.00 89.94 71 GLN A C 1
ATOM 572 O O . GLN A 1 71 ? -1.118 -3.570 7.747 1.00 89.94 71 GLN A O 1
ATOM 577 N N . ILE A 1 72 ? -1.478 -1.980 6.202 1.00 88.50 72 ILE A N 1
ATOM 578 C CA . ILE A 1 72 ? -2.261 -1.107 7.088 1.00 88.50 72 ILE A CA 1
ATOM 579 C C . ILE A 1 72 ? -3.606 -1.741 7.452 1.00 88.50 72 ILE A C 1
ATOM 581 O O . ILE A 1 72 ? -4.032 -1.667 8.606 1.00 88.50 72 ILE A O 1
ATOM 585 N N . CYS A 1 73 ? -4.262 -2.404 6.499 1.00 89.62 73 CYS A N 1
ATOM 586 C CA . CYS A 1 73 ? -5.515 -3.112 6.746 1.00 89.62 73 CYS A CA 1
ATOM 587 C C . CYS A 1 73 ? -5.342 -4.191 7.808 1.00 89.62 73 CYS A C 1
ATOM 589 O O . CYS A 1 73 ? -6.168 -4.283 8.711 1.00 89.62 73 CYS A O 1
ATOM 591 N N . ASP A 1 74 ? -4.268 -4.972 7.737 1.00 88.06 74 ASP A N 1
ATOM 592 C CA . ASP A 1 74 ? -4.006 -6.023 8.717 1.00 88.06 74 ASP A CA 1
ATOM 593 C C . ASP A 1 74 ? -3.596 -5.440 10.086 1.00 88.06 74 ASP A C 1
ATOM 595 O O . ASP A 1 74 ? -4.151 -5.810 11.125 1.00 88.06 74 ASP A O 1
ATOM 599 N N . TYR A 1 75 ? -2.726 -4.419 10.099 1.00 86.44 75 TYR A N 1
ATOM 600 C CA . TYR A 1 75 ? -2.296 -3.714 11.319 1.00 86.44 75 TYR A CA 1
ATOM 601 C C . TYR A 1 75 ? -3.466 -3.084 12.105 1.00 86.44 75 TYR A C 1
ATOM 603 O O . TYR A 1 75 ? -3.545 -3.151 13.342 1.00 86.44 75 TYR A O 1
ATOM 611 N N . LEU A 1 76 ? -4.408 -2.463 11.393 1.00 86.50 76 LEU A N 1
ATOM 612 C CA . LEU A 1 76 ? -5.612 -1.869 11.979 1.00 86.50 76 LEU A CA 1
ATOM 613 C C . LEU A 1 76 ? -6.766 -2.875 12.113 1.00 86.50 76 LEU A C 1
ATOM 615 O O . LEU A 1 76 ? -7.781 -2.545 12.724 1.00 86.50 76 LEU A O 1
ATOM 619 N N . SER A 1 77 ? -6.603 -4.091 11.585 1.00 87.19 77 SER A N 1
ATOM 620 C CA . SER A 1 77 ? -7.631 -5.138 11.507 1.00 87.19 77 SER A CA 1
ATOM 621 C C . SER A 1 77 ? -8.918 -4.652 10.828 1.00 87.19 77 SER A C 1
ATOM 623 O O . SER A 1 77 ? -10.043 -4.924 11.255 1.00 87.19 77 SER A O 1
ATOM 625 N N . LEU A 1 78 ? -8.738 -3.903 9.740 1.00 87.38 78 LEU A N 1
ATOM 626 C CA . LEU A 1 78 ? -9.795 -3.326 8.925 1.00 87.38 78 LEU A CA 1
ATOM 627 C C . LEU A 1 78 ? -10.187 -4.274 7.796 1.00 87.38 78 LEU A C 1
ATOM 629 O O . LEU A 1 78 ? -9.419 -4.542 6.879 1.00 87.38 78 LEU A O 1
ATOM 633 N N . LYS A 1 79 ? -11.453 -4.701 7.807 1.00 83.31 79 LYS A N 1
ATOM 634 C CA . LYS A 1 79 ? -12.025 -5.547 6.745 1.00 83.31 79 LYS A CA 1
ATOM 635 C C . LYS A 1 79 ? -12.337 -4.781 5.455 1.00 83.31 79 LYS A C 1
ATOM 637 O O . LYS A 1 79 ? -12.508 -5.384 4.402 1.00 83.31 79 LYS A O 1
ATOM 642 N N . SER A 1 80 ? -12.505 -3.460 5.533 1.00 84.50 80 SER A N 1
ATOM 643 C CA . SER A 1 80 ? -12.887 -2.641 4.379 1.00 84.50 80 SER A CA 1
ATOM 644 C C . SER A 1 80 ? -12.347 -1.221 4.498 1.00 84.50 80 SER A C 1
ATOM 646 O O . SER A 1 80 ? -13.038 -0.305 4.947 1.00 84.50 80 SER A O 1
ATOM 648 N N . PHE A 1 81 ? -11.103 -1.042 4.062 1.00 87.62 81 PHE A N 1
ATOM 649 C CA . PHE A 1 81 ? -10.415 0.246 4.108 1.00 87.62 81 PHE A CA 1
ATOM 650 C C . PHE A 1 81 ? -11.149 1.324 3.306 1.00 87.62 81 PHE A C 1
ATOM 652 O O . PHE A 1 81 ? -11.396 2.410 3.813 1.00 87.62 81 PHE A O 1
ATOM 659 N N . LYS A 1 82 ? -11.624 0.991 2.097 1.00 86.50 82 LYS A N 1
ATOM 660 C CA . LYS A 1 82 ? -12.364 1.927 1.232 1.00 86.50 82 LYS A CA 1
ATOM 661 C C . LYS A 1 82 ? -13.654 2.462 1.843 1.00 86.50 82 LYS A C 1
ATOM 663 O O . LYS A 1 82 ? -14.023 3.595 1.571 1.00 86.50 82 LYS A O 1
ATOM 668 N N . ARG A 1 83 ? -14.352 1.663 2.651 1.00 88.56 83 ARG A N 1
ATOM 669 C CA . ARG A 1 83 ? -15.596 2.112 3.292 1.00 88.56 83 ARG A CA 1
ATOM 670 C C . ARG A 1 83 ? -15.334 2.978 4.514 1.00 88.56 83 ARG A C 1
ATOM 672 O O . ARG A 1 83 ? -16.130 3.864 4.787 1.00 88.56 83 ARG A O 1
ATOM 679 N N . LYS A 1 84 ? -14.265 2.682 5.258 1.00 88.31 84 LYS A N 1
ATOM 680 C CA . LYS A 1 84 ? -13.903 3.422 6.469 1.00 88.31 84 LYS A CA 1
ATOM 681 C C . LYS A 1 84 ? -13.232 4.755 6.128 1.00 88.31 84 LYS A C 1
ATOM 683 O O . LYS A 1 84 ? -13.561 5.759 6.738 1.00 88.31 84 LYS A O 1
ATOM 688 N N . TYR A 1 85 ? -12.373 4.742 5.112 1.00 91.00 85 TYR A N 1
ATOM 689 C CA . TYR A 1 85 ? -11.595 5.883 4.642 1.00 91.00 85 TYR A CA 1
ATOM 690 C C . TYR A 1 85 ? -11.778 6.011 3.130 1.00 91.00 85 TYR A C 1
ATOM 692 O O . TYR A 1 85 ? -10.957 5.488 2.369 1.00 91.00 85 TYR A O 1
ATOM 700 N N . PRO A 1 86 ? -12.897 6.588 2.661 1.00 90.25 86 PRO A N 1
ATOM 701 C CA . PRO A 1 86 ? -13.159 6.770 1.235 1.00 90.25 86 PRO A CA 1
ATOM 702 C C . PRO A 1 86 ? -12.252 7.835 0.607 1.00 90.25 86 PRO A C 1
ATOM 704 O O . PRO A 1 86 ? -11.831 7.647 -0.535 1.00 90.25 86 PRO A O 1
ATOM 707 N N . ASP A 1 87 ? -11.894 8.862 1.378 1.00 90.50 87 ASP A N 1
ATOM 708 C CA . ASP A 1 87 ? -11.219 10.068 0.886 1.00 90.50 87 ASP A CA 1
ATOM 709 C C . ASP A 1 87 ? -9.689 9.967 0.871 1.00 90.50 87 ASP A C 1
ATOM 711 O O . ASP A 1 87 ? -9.024 10.825 0.304 1.00 90.50 87 ASP A O 1
ATOM 715 N N . ILE A 1 88 ? -9.124 8.904 1.452 1.00 90.75 88 ILE A N 1
ATOM 716 C CA . ILE A 1 88 ? -7.674 8.690 1.454 1.00 90.75 88 ILE A CA 1
ATOM 717 C C . ILE A 1 88 ? -7.156 8.392 0.044 1.00 90.75 88 ILE A C 1
ATOM 719 O O . ILE A 1 88 ? -7.743 7.575 -0.690 1.00 90.75 88 ILE A O 1
ATOM 723 N N . SER A 1 89 ? -6.042 9.025 -0.322 1.00 90.50 89 SER A N 1
ATOM 724 C CA . SER A 1 89 ? -5.432 8.849 -1.631 1.00 90.50 89 SER A CA 1
ATOM 725 C C . SER A 1 89 ? -4.894 7.429 -1.782 1.00 90.50 89 SER A C 1
ATOM 727 O O . SER A 1 89 ? -4.217 6.871 -0.919 1.00 90.50 89 SER A O 1
ATOM 729 N N . ARG A 1 90 ? -5.222 6.816 -2.919 1.00 91.81 90 ARG A N 1
ATOM 730 C CA . ARG A 1 90 ? -4.846 5.442 -3.255 1.00 91.81 90 ARG A CA 1
ATOM 731 C C . ARG A 1 90 ? -4.247 5.402 -4.639 1.00 91.81 90 ARG A C 1
ATOM 733 O O . ARG A 1 90 ? -4.863 5.885 -5.589 1.00 91.81 90 ARG A O 1
ATOM 740 N N . ARG A 1 91 ? -3.092 4.758 -4.759 1.00 93.75 91 ARG A N 1
ATOM 741 C CA . ARG A 1 91 ? -2.425 4.530 -6.038 1.00 93.75 91 ARG A CA 1
ATOM 742 C C . ARG A 1 91 ? -2.212 3.038 -6.241 1.00 93.75 91 ARG A C 1
ATOM 744 O O . ARG A 1 91 ? -1.791 2.339 -5.326 1.00 93.75 91 ARG A O 1
ATOM 751 N N . ILE A 1 92 ? -2.518 2.545 -7.437 1.00 93.56 92 ILE A N 1
ATOM 752 C CA . ILE A 1 92 ? -2.159 1.175 -7.814 1.00 93.56 92 ILE A CA 1
ATOM 753 C C . ILE A 1 92 ? -0.641 1.133 -7.978 1.00 93.56 92 ILE A C 1
ATOM 755 O O . ILE A 1 92 ? -0.075 1.998 -8.648 1.00 93.56 92 ILE A O 1
ATOM 759 N N . VAL A 1 93 ? -0.006 0.140 -7.362 1.00 93.50 93 VAL A N 1
ATOM 760 C CA . VAL A 1 93 ? 1.438 -0.082 -7.478 1.00 93.50 93 VAL A CA 1
ATOM 761 C C . VAL A 1 93 ? 1.770 -0.448 -8.922 1.00 93.50 93 VAL A C 1
ATOM 763 O O . VAL A 1 93 ? 1.188 -1.385 -9.484 1.00 93.50 93 VAL A O 1
ATOM 766 N N . ASP A 1 94 ? 2.692 0.301 -9.522 1.00 92.94 94 ASP A N 1
ATOM 767 C CA . ASP A 1 94 ? 3.107 0.084 -10.907 1.00 92.94 94 ASP A CA 1
ATOM 768 C C . ASP A 1 94 ? 4.049 -1.130 -11.048 1.00 92.94 94 ASP A C 1
ATOM 770 O O . ASP A 1 94 ? 4.395 -1.797 -10.070 1.00 92.94 94 ASP A O 1
ATOM 774 N N . LEU A 1 95 ? 4.413 -1.484 -12.285 1.00 91.31 95 LEU A N 1
ATOM 775 C CA . LEU A 1 95 ? 5.251 -2.658 -12.544 1.00 91.31 95 LEU A CA 1
ATOM 776 C C . LEU A 1 95 ? 6.651 -2.521 -11.926 1.00 91.31 95 LEU A C 1
ATOM 778 O O . LEU A 1 95 ? 7.119 -3.457 -11.283 1.00 91.31 95 LEU A O 1
ATOM 782 N N . HIS A 1 96 ? 7.300 -1.367 -12.088 1.00 92.19 96 HIS A N 1
ATOM 783 C CA . HIS A 1 96 ? 8.658 -1.151 -11.587 1.00 92.19 96 HIS A CA 1
ATOM 784 C C . HIS A 1 96 ? 8.680 -1.106 -10.054 1.00 92.19 96 HIS A C 1
ATOM 786 O O . HIS A 1 96 ? 9.561 -1.677 -9.414 1.00 92.19 96 HIS A O 1
ATOM 792 N N . GLU A 1 97 ? 7.677 -0.477 -9.448 1.00 92.12 97 GLU A N 1
ATOM 793 C CA . GLU A 1 97 ? 7.489 -0.421 -8.002 1.00 92.12 97 GLU A CA 1
ATOM 794 C C . GLU A 1 97 ? 7.249 -1.814 -7.424 1.00 92.12 97 GLU A C 1
ATOM 796 O O . GLU A 1 97 ? 7.827 -2.190 -6.407 1.00 92.12 97 GLU A O 1
ATOM 801 N N . ARG A 1 98 ? 6.429 -2.621 -8.099 1.00 91.38 98 ARG A N 1
ATOM 802 C CA . ARG A 1 98 ? 6.179 -4.016 -7.730 1.00 91.38 98 ARG A CA 1
ATOM 803 C C . ARG A 1 98 ? 7.457 -4.845 -7.775 1.00 91.38 98 ARG A C 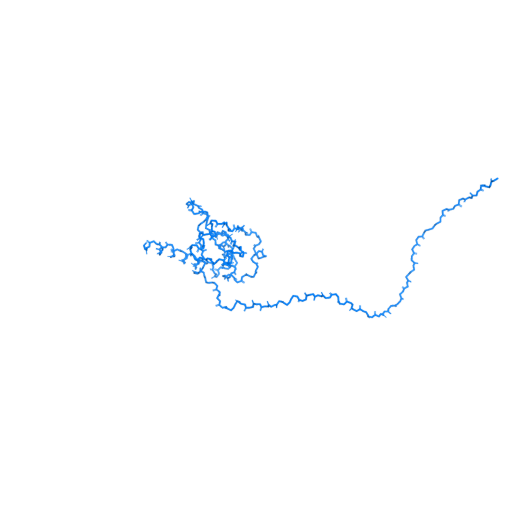1
ATOM 805 O O . ARG A 1 98 ? 7.703 -5.618 -6.851 1.00 91.38 98 ARG A O 1
ATOM 812 N N . GLU A 1 99 ? 8.254 -4.710 -8.831 1.00 91.62 99 GLU A N 1
ATOM 813 C CA . GLU A 1 99 ? 9.548 -5.391 -8.949 1.00 91.62 99 GLU A CA 1
ATOM 814 C C . GLU A 1 99 ? 10.496 -4.974 -7.823 1.00 91.62 99 GLU A C 1
ATOM 816 O O . GLU A 1 99 ? 11.115 -5.837 -7.194 1.00 91.62 99 GLU A O 1
ATOM 821 N N . TYR A 1 100 ? 10.532 -3.682 -7.489 1.00 90.88 100 TYR A N 1
ATOM 822 C CA . TYR A 1 100 ? 11.285 -3.180 -6.345 1.00 90.88 100 TYR A CA 1
ATOM 823 C C . TYR A 1 100 ? 10.817 -3.823 -5.033 1.00 90.88 100 TYR A C 1
ATOM 825 O O . TYR A 1 100 ? 11.620 -4.433 -4.327 1.00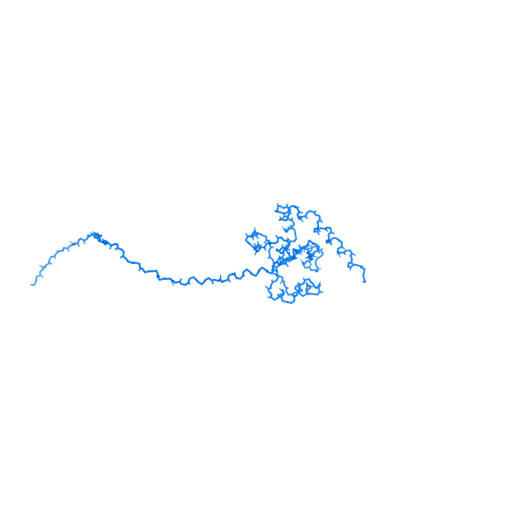 90.88 100 TYR A O 1
ATOM 833 N N . LEU A 1 101 ? 9.519 -3.790 -4.727 1.00 91.06 101 LEU A N 1
ATOM 834 C CA . LEU A 1 101 ? 8.968 -4.376 -3.500 1.00 91.06 101 LEU A CA 1
ATOM 835 C C . LEU A 1 101 ? 9.195 -5.895 -3.414 1.00 91.06 101 LEU A C 1
ATOM 837 O O . LEU A 1 101 ? 9.455 -6.421 -2.327 1.00 91.06 101 LEU A O 1
ATOM 841 N N . LYS A 1 102 ? 9.140 -6.603 -4.550 1.00 90.81 102 LYS A N 1
ATOM 842 C CA . LYS A 1 102 ? 9.464 -8.035 -4.641 1.00 90.81 102 LYS A CA 1
ATOM 843 C C . LYS A 1 102 ? 10.951 -8.280 -4.367 1.00 90.81 102 LYS A C 1
ATOM 845 O O . LYS A 1 102 ? 11.275 -9.185 -3.605 1.00 90.81 102 LYS A O 1
ATOM 850 N N . SER A 1 103 ? 11.847 -7.452 -4.915 1.00 89.81 103 SER A N 1
ATOM 851 C CA . SER A 1 103 ? 13.298 -7.547 -4.671 1.00 89.81 103 SER A CA 1
ATOM 852 C C . SER A 1 103 ? 13.663 -7.348 -3.196 1.00 89.81 103 SER A C 1
ATOM 854 O O . SER A 1 103 ? 14.568 -7.998 -2.682 1.00 89.81 103 SER A O 1
ATOM 856 N N . GLN A 1 104 ? 12.903 -6.501 -2.496 1.00 85.88 104 GLN A N 1
ATOM 857 C CA . GLN A 1 104 ? 13.051 -6.241 -1.065 1.00 85.88 104 GLN A CA 1
ATOM 858 C C . GLN A 1 104 ? 12.350 -7.295 -0.183 1.00 85.88 104 GLN A C 1
ATOM 860 O O . GLN A 1 104 ? 12.305 -7.141 1.036 1.00 85.88 104 GLN A O 1
ATOM 865 N N . ASN A 1 105 ? 11.788 -8.363 -0.772 1.00 86.94 105 ASN A N 1
ATOM 866 C CA . ASN A 1 105 ? 11.015 -9.410 -0.087 1.00 86.94 105 ASN A CA 1
ATOM 867 C C . ASN A 1 105 ? 9.849 -8.871 0.768 1.00 86.94 105 ASN A C 1
ATOM 869 O O . ASN A 1 105 ? 9.451 -9.482 1.760 1.00 86.94 105 ASN A O 1
ATOM 873 N N . VAL A 1 106 ? 9.289 -7.720 0.389 1.00 86.88 106 VAL A N 1
ATOM 874 C CA . VAL A 1 106 ? 8.155 -7.090 1.088 1.00 86.88 106 VAL A CA 1
ATOM 875 C C . VAL A 1 106 ? 6.848 -7.774 0.713 1.00 86.88 106 VAL A C 1
ATOM 877 O O . VAL A 1 106 ? 5.929 -7.872 1.528 1.00 86.88 106 VAL A O 1
ATOM 880 N N . VAL A 1 107 ? 6.775 -8.238 -0.533 1.00 88.38 107 VAL A N 1
ATOM 881 C CA . VAL A 1 107 ? 5.596 -8.853 -1.135 1.00 88.38 107 VAL A CA 1
ATOM 882 C C . VAL A 1 107 ? 5.972 -10.135 -1.862 1.00 88.38 107 VAL A C 1
ATOM 884 O O . VAL A 1 107 ? 7.044 -10.257 -2.455 1.00 88.38 107 VAL A O 1
ATOM 887 N N . THR A 1 108 ? 5.061 -11.099 -1.818 1.00 89.38 108 THR A N 1
ATOM 888 C CA . THR A 1 108 ? 5.152 -12.346 -2.581 1.00 89.38 108 THR A CA 1
ATOM 889 C C . THR A 1 108 ? 4.547 -12.177 -3.973 1.00 89.38 108 THR A C 1
ATOM 891 O O . THR A 1 108 ? 3.732 -11.288 -4.209 1.00 89.38 108 THR A O 1
ATOM 894 N N . GLU A 1 109 ? 4.897 -13.068 -4.899 1.00 87.75 109 GLU A N 1
ATOM 895 C CA . GLU A 1 109 ? 4.350 -13.056 -6.263 1.00 87.75 109 GLU A CA 1
ATOM 896 C C . GLU A 1 109 ? 2.821 -13.156 -6.285 1.00 87.75 109 GLU A C 1
ATOM 898 O O . GLU A 1 109 ? 2.162 -12.364 -6.950 1.00 87.75 109 GLU A O 1
ATOM 903 N N . ALA A 1 110 ? 2.255 -14.017 -5.437 1.00 89.19 110 ALA A N 1
ATOM 904 C CA . ALA A 1 110 ? 0.809 -14.138 -5.294 1.00 89.19 110 ALA A CA 1
ATOM 905 C C . ALA A 1 110 ? 0.144 -12.813 -4.870 1.00 89.19 110 ALA A C 1
ATOM 907 O O . ALA A 1 110 ? -0.917 -12.465 -5.382 1.00 89.19 110 ALA A O 1
ATOM 908 N N . GLN A 1 111 ? 0.764 -12.048 -3.961 1.00 86.62 111 GLN A N 1
ATOM 909 C CA . GLN A 1 111 ? 0.250 -10.733 -3.547 1.00 86.62 111 GLN A CA 1
ATOM 910 C C . GLN A 1 111 ? 0.323 -9.705 -4.678 1.00 86.62 111 GLN A C 1
ATOM 912 O O . GLN A 1 111 ? -0.582 -8.886 -4.819 1.00 86.62 111 GLN A O 1
ATOM 917 N N . CYS A 1 112 ? 1.365 -9.765 -5.504 1.00 88.19 112 CYS A N 1
ATOM 918 C CA . CYS A 1 112 ? 1.474 -8.926 -6.689 1.00 88.19 112 CYS A CA 1
ATOM 919 C C . CYS A 1 112 ? 0.348 -9.202 -7.700 1.00 88.19 112 CYS A C 1
ATOM 921 O O . CYS A 1 112 ? -0.184 -8.258 -8.289 1.00 88.19 112 CYS A O 1
ATOM 923 N N . ASP A 1 113 ? -0.039 -10.467 -7.876 1.00 88.81 113 ASP A N 1
ATOM 924 C CA . ASP A 1 113 ? -1.110 -10.878 -8.796 1.00 88.81 113 ASP A CA 1
ATOM 925 C C . ASP A 1 113 ? -2.503 -10.429 -8.331 1.00 88.81 113 ASP A C 1
ATOM 927 O O . ASP A 1 113 ? -3.365 -10.115 -9.151 1.00 88.81 113 ASP A O 1
ATOM 931 N N . LEU A 1 114 ? -2.715 -10.334 -7.013 1.00 88.25 114 LEU A N 1
ATOM 932 C CA . LEU A 1 114 ? -3.946 -9.812 -6.401 1.00 88.25 114 LEU A CA 1
ATOM 933 C C . LEU A 1 114 ? -4.131 -8.297 -6.610 1.00 88.25 114 LEU A C 1
ATOM 935 O O . LEU A 1 114 ? -5.251 -7.796 -6.496 1.00 88.25 114 LEU A O 1
ATOM 939 N N . GLY A 1 115 ? -3.053 -7.588 -6.949 1.00 88.88 115 GLY A N 1
ATOM 940 C CA . GLY A 1 115 ? -3.023 -6.137 -7.085 1.00 88.88 115 GLY A CA 1
ATOM 941 C C . GLY A 1 115 ? -2.702 -5.455 -5.758 1.00 88.88 115 GLY A C 1
ATOM 942 O O . GLY A 1 115 ? -3.436 -5.579 -4.782 1.00 88.88 115 GLY A O 1
ATOM 943 N N . LEU A 1 116 ? -1.601 -4.705 -5.746 1.00 92.69 116 LEU A N 1
ATOM 944 C CA . LEU A 1 116 ? -1.132 -3.959 -4.582 1.00 92.69 116 LEU A CA 1
ATOM 945 C C . LEU A 1 116 ? -1.569 -2.497 -4.673 1.00 92.69 116 LEU A C 1
ATOM 947 O O . LEU A 1 116 ? -1.547 -1.896 -5.753 1.00 92.69 116 LEU A O 1
ATOM 951 N N . THR A 1 117 ? -1.934 -1.919 -3.530 1.00 94.50 117 THR A N 1
ATOM 952 C CA . THR A 1 117 ? -2.312 -0.504 -3.435 1.00 94.50 117 THR A CA 1
ATOM 953 C C . THR A 1 117 ? -1.373 0.226 -2.486 1.00 94.50 117 THR A C 1
ATOM 955 O O . THR A 1 117 ? -1.272 -0.133 -1.317 1.00 94.50 117 THR A O 1
ATOM 958 N N . ALA A 1 118 ? -0.724 1.282 -2.964 1.00 94.31 118 ALA A N 1
ATOM 959 C CA . ALA A 1 118 ? 0.086 2.174 -2.149 1.00 94.31 118 ALA A CA 1
ATOM 960 C C . ALA A 1 118 ? -0.767 3.321 -1.586 1.00 94.31 118 ALA A C 1
ATOM 962 O O . ALA A 1 118 ? -1.622 3.889 -2.278 1.00 94.31 118 ALA A O 1
ATOM 963 N N . LEU A 1 119 ? -0.505 3.664 -0.329 1.00 94.06 119 LEU A N 1
ATOM 964 C CA . LEU A 1 119 ? -1.053 4.813 0.386 1.00 94.06 119 LEU A CA 1
ATOM 965 C C . LEU A 1 119 ? 0.082 5.771 0.729 1.00 94.06 119 LEU A C 1
ATOM 967 O O . LEU A 1 119 ? 1.186 5.319 1.044 1.00 94.06 119 LEU A O 1
ATOM 971 N N . LYS A 1 120 ? -0.198 7.075 0.724 1.00 92.38 120 LYS A N 1
ATOM 972 C CA . LYS A 1 120 ? 0.752 8.064 1.235 1.00 92.38 120 LYS A CA 1
ATOM 973 C C . LYS A 1 120 ? 0.876 7.920 2.743 1.00 92.38 120 LYS A C 1
ATOM 975 O O . LYS A 1 120 ? -0.127 7.825 3.450 1.00 92.38 120 LYS A O 1
ATOM 980 N N . LEU A 1 121 ? 2.109 7.911 3.236 1.00 90.12 121 LEU A N 1
ATOM 981 C CA . LEU A 1 121 ? 2.367 7.755 4.659 1.00 90.12 121 LEU A CA 1
ATOM 982 C C . LEU A 1 121 ? 1.764 8.910 5.463 1.00 90.12 121 LEU A C 1
ATOM 984 O O . LEU A 1 121 ? 1.169 8.651 6.501 1.00 90.12 121 LEU A O 1
ATOM 988 N N . ASP A 1 122 ? 1.864 10.145 4.974 1.00 89.44 122 ASP A N 1
ATOM 989 C CA . ASP A 1 122 ? 1.367 11.332 5.679 1.00 89.44 122 ASP A CA 1
ATOM 990 C C . ASP A 1 122 ? -0.134 11.240 5.984 1.00 89.44 122 ASP A C 1
ATOM 992 O O . ASP A 1 122 ? -0.549 11.447 7.123 1.00 89.44 122 ASP A O 1
ATOM 996 N N . GLU A 1 123 ? -0.941 10.813 5.007 1.00 91.25 123 GLU A N 1
ATOM 997 C CA . GLU A 1 123 ? -2.381 10.607 5.204 1.00 91.25 123 GLU A CA 1
ATOM 998 C C . GLU A 1 123 ? -2.664 9.462 6.191 1.00 91.25 123 GLU A C 1
ATOM 1000 O O . GLU A 1 123 ? -3.578 9.542 7.012 1.00 91.25 123 GLU A O 1
ATOM 1005 N N . VAL A 1 124 ? -1.875 8.382 6.134 1.00 89.31 124 VAL A N 1
ATOM 1006 C CA . VAL A 1 124 ? -2.005 7.255 7.070 1.00 89.31 124 VAL A CA 1
ATOM 1007 C C . VAL A 1 124 ? -1.650 7.688 8.492 1.00 89.31 124 VAL A C 1
ATOM 1009 O O . VAL A 1 124 ? -2.321 7.277 9.435 1.00 89.31 124 VAL A O 1
ATOM 1012 N N . LEU A 1 125 ? -0.626 8.521 8.666 1.00 86.88 125 LEU A N 1
ATOM 1013 C CA . LEU A 1 125 ? -0.204 9.043 9.963 1.00 86.88 125 LEU A CA 1
ATOM 1014 C C . LEU A 1 125 ? -1.242 9.987 10.566 1.00 86.88 125 LEU A C 1
ATOM 1016 O O . LEU A 1 125 ? -1.529 9.886 11.760 1.00 86.88 125 LEU A O 1
ATOM 1020 N N . GLU A 1 126 ? -1.818 10.876 9.760 1.00 88.00 126 GLU A N 1
ATOM 1021 C CA . GLU A 1 126 ? -2.900 11.760 10.195 1.00 88.00 126 GLU A CA 1
ATOM 1022 C C . GLU A 1 126 ? -4.102 10.934 10.663 1.00 88.00 126 GLU A C 1
ATOM 1024 O O . GLU A 1 126 ? -4.529 11.045 11.813 1.00 88.00 126 GLU A O 1
ATOM 1029 N N . LEU A 1 127 ? -4.552 9.995 9.829 1.00 89.25 127 LEU A N 1
ATOM 1030 C CA . LEU A 1 127 ? -5.631 9.066 10.154 1.00 89.25 127 LEU A CA 1
ATOM 1031 C C . LEU A 1 127 ? -5.347 8.283 11.434 1.00 89.25 127 LEU A C 1
ATOM 1033 O O . LEU A 1 127 ? -6.216 8.157 12.295 1.00 89.25 127 LEU A O 1
ATOM 1037 N N . MET A 1 128 ? -4.137 7.741 11.579 1.00 85.38 128 MET A N 1
ATOM 1038 C CA . MET A 1 128 ? -3.765 6.992 12.772 1.00 85.38 128 MET A CA 1
ATOM 1039 C C . MET A 1 128 ? -3.731 7.880 14.011 1.00 85.38 128 MET A C 1
ATOM 1041 O O . MET A 1 128 ? -4.109 7.417 15.080 1.00 85.38 128 MET A O 1
ATOM 1045 N N . SER A 1 129 ? -3.323 9.140 13.889 1.00 84.19 129 SER A N 1
ATOM 1046 C CA . SER A 1 129 ? -3.326 10.088 15.005 1.00 84.19 129 SER A CA 1
ATOM 1047 C C . SER A 1 129 ? -4.746 10.425 15.460 1.00 84.19 129 SER A C 1
ATOM 1049 O O . SER A 1 129 ? -4.981 10.552 16.659 1.00 84.19 129 SER A O 1
ATOM 1051 N N . THR A 1 130 ? -5.691 10.525 14.524 1.00 86.94 130 THR A N 1
ATOM 1052 C CA . THR A 1 130 ? -7.095 10.850 14.806 1.00 86.94 130 THR A CA 1
ATOM 1053 C C . THR A 1 130 ? -7.887 9.648 15.321 1.00 86.94 130 THR A C 1
ATOM 1055 O O . THR A 1 130 ? -8.527 9.735 16.367 1.00 86.94 130 THR A O 1
ATOM 1058 N N . ASP A 1 131 ? -7.830 8.515 14.621 1.00 85.81 131 ASP A N 1
ATOM 1059 C CA . ASP A 1 131 ? -8.698 7.359 14.888 1.00 85.81 131 ASP A CA 1
ATOM 1060 C C . ASP A 1 131 ? -8.048 6.306 15.795 1.00 85.81 131 ASP A C 1
ATOM 1062 O O . ASP A 1 131 ? -8.746 5.508 16.428 1.00 85.81 131 ASP A O 1
ATOM 1066 N N . TYR A 1 132 ? -6.713 6.269 15.852 1.00 84.25 132 TYR A N 1
ATOM 1067 C CA . TYR A 1 132 ? -5.946 5.258 16.584 1.00 84.25 132 TYR A CA 1
ATOM 1068 C C . TYR A 1 132 ? -4.751 5.857 17.352 1.00 84.25 132 TYR A C 1
ATOM 1070 O O . TYR A 1 132 ? -3.621 5.376 17.190 1.00 84.25 132 TYR A O 1
ATOM 1078 N N . PRO A 1 133 ? -4.961 6.867 18.216 1.00 79.06 133 PRO A N 1
ATOM 1079 C CA . PRO A 1 133 ? -3.871 7.558 18.913 1.00 79.06 133 PRO A CA 1
ATOM 1080 C C . PRO A 1 133 ? -2.986 6.595 19.724 1.00 79.06 133 PRO A C 1
ATOM 1082 O O . PRO A 1 133 ? -1.761 6.716 19.714 1.00 79.06 133 PRO A O 1
ATOM 1085 N N . GLU A 1 134 ? -3.591 5.552 20.304 1.00 77.25 134 GLU A N 1
ATOM 1086 C CA . GLU A 1 134 ? -2.922 4.468 21.044 1.00 77.25 134 GLU A CA 1
ATOM 1087 C C . GLU A 1 134 ? -1.892 3.688 20.197 1.00 77.25 134 GLU A C 1
ATOM 1089 O O . GLU A 1 134 ? -0.958 3.072 20.714 1.00 77.25 134 GLU A O 1
ATOM 1094 N N . LYS A 1 135 ? -2.080 3.678 18.871 1.00 73.25 135 LYS A N 1
ATOM 1095 C CA . LYS A 1 135 ? -1.251 2.958 17.895 1.00 73.25 135 LYS A CA 1
ATOM 1096 C C . LYS A 1 135 ? -0.249 3.868 17.175 1.00 73.25 135 LYS A C 1
ATOM 1098 O O . LYS A 1 135 ? 0.750 3.366 16.660 1.00 73.25 135 LYS A O 1
ATOM 1103 N N . CYS A 1 136 ? -0.501 5.177 17.132 1.00 63.09 136 CYS A N 1
ATOM 1104 C CA . CYS A 1 136 ? 0.186 6.113 16.245 1.00 63.09 136 CYS A CA 1
ATOM 1105 C C . CYS A 1 136 ? 1.595 6.524 16.712 1.00 63.09 136 CYS A C 1
ATOM 1107 O O . CYS A 1 136 ? 2.561 6.454 15.955 1.00 63.09 136 CYS A O 1
ATOM 1109 N N . HIS A 1 137 ? 1.749 6.945 17.968 1.00 56.72 137 HIS A N 1
ATOM 1110 C CA . HIS A 1 137 ? 2.650 8.080 18.207 1.00 56.72 137 HIS A CA 1
ATOM 1111 C C . HIS A 1 137 ? 4.157 7.784 18.366 1.00 56.72 137 HIS A C 1
ATOM 1113 O O . HIS A 1 137 ? 4.964 8.705 18.371 1.00 56.72 137 HIS A O 1
ATOM 1119 N N . VAL A 1 138 ? 4.592 6.527 18.482 1.00 52.84 138 VAL A N 1
ATOM 1120 C CA . VAL A 1 138 ? 6.035 6.223 18.660 1.00 52.84 138 VAL A CA 1
ATOM 1121 C C . VAL A 1 138 ? 6.468 4.996 17.867 1.00 52.84 138 VAL A C 1
ATOM 1123 O O . VAL A 1 138 ? 7.552 4.969 17.292 1.00 52.84 138 VAL A O 1
ATOM 1126 N N . ARG A 1 139 ? 5.606 3.980 17.772 1.00 60.19 139 ARG A N 1
ATOM 1127 C CA . ARG A 1 139 ? 6.001 2.670 17.242 1.00 60.19 139 ARG A CA 1
ATOM 1128 C C . ARG A 1 139 ? 6.379 2.713 15.759 1.00 60.19 1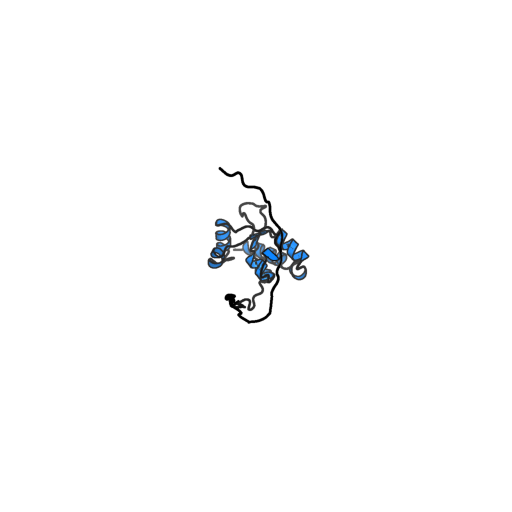39 ARG A C 1
ATOM 1130 O O . ARG A 1 139 ? 7.372 2.108 15.376 1.00 60.19 139 ARG A O 1
ATOM 1137 N N . ILE A 1 140 ? 5.617 3.435 14.934 1.00 66.38 140 ILE A N 1
ATOM 1138 C CA . ILE A 1 140 ? 5.877 3.481 13.489 1.00 66.38 140 ILE A CA 1
ATOM 1139 C C . ILE A 1 140 ? 7.176 4.242 13.208 1.00 66.38 140 ILE A C 1
ATOM 1141 O O . ILE A 1 140 ? 8.051 3.725 12.520 1.00 66.38 140 ILE A O 1
ATOM 1145 N N . PHE A 1 141 ? 7.367 5.429 13.780 1.00 61.56 141 PHE A N 1
ATOM 1146 C CA . PHE A 1 141 ? 8.574 6.217 13.521 1.00 61.56 141 PHE A CA 1
ATOM 1147 C C . PHE A 1 141 ? 9.843 5.606 14.122 1.00 61.56 141 PHE A C 1
ATOM 1149 O O . PHE A 1 141 ? 10.873 5.562 13.448 1.00 61.56 141 PHE A O 1
ATOM 1156 N N . SER A 1 142 ? 9.788 5.105 15.362 1.00 56.97 142 SER A N 1
ATOM 1157 C CA . SER A 1 142 ? 10.960 4.517 16.021 1.00 56.97 142 SER A CA 1
ATOM 1158 C C . SER A 1 142 ? 11.473 3.289 15.280 1.00 56.97 142 SER A C 1
ATOM 1160 O O . SER A 1 142 ? 12.678 3.168 15.069 1.00 56.97 142 SER A O 1
ATOM 1162 N N . THR A 1 143 ? 10.581 2.409 14.825 1.00 58.47 143 THR A N 1
ATOM 1163 C CA . THR A 1 143 ? 11.014 1.194 14.134 1.00 58.47 143 THR A CA 1
ATOM 1164 C C . THR A 1 143 ? 11.559 1.487 12.741 1.00 58.47 143 THR A C 1
ATOM 1166 O O . THR A 1 143 ? 12.576 0.917 12.345 1.00 58.47 143 THR A O 1
ATOM 1169 N N . ASN A 1 144 ? 10.956 2.419 12.003 1.00 58.62 144 ASN A N 1
ATOM 1170 C CA . ASN A 1 144 ? 11.429 2.734 10.655 1.00 58.62 144 ASN A CA 1
ATOM 1171 C C . ASN A 1 144 ? 12.760 3.502 10.661 1.00 58.62 144 ASN A C 1
ATOM 1173 O O . ASN A 1 144 ? 13.626 3.216 9.834 1.00 58.62 144 ASN A O 1
ATOM 1177 N N . ARG A 1 145 ? 12.996 4.379 11.649 1.00 54.38 145 ARG A N 1
ATOM 1178 C CA . ARG A 1 145 ? 14.295 5.053 11.817 1.00 54.38 145 ARG A CA 1
ATOM 1179 C C . ARG A 1 145 ? 15.441 4.071 12.094 1.00 54.38 145 ARG A C 1
ATOM 1181 O O . ARG A 1 145 ? 16.554 4.309 11.640 1.00 54.38 145 ARG A O 1
ATOM 1188 N N . LEU A 1 146 ? 15.175 2.967 12.799 1.00 53.28 146 LEU A N 1
ATOM 1189 C CA . LEU A 1 146 ? 16.177 1.930 13.084 1.00 53.28 146 LEU A CA 1
ATOM 1190 C C . LEU A 1 146 ? 16.471 1.034 11.872 1.00 53.28 146 LEU A C 1
ATOM 1192 O O . LEU A 1 146 ? 17.622 0.650 11.668 1.00 53.28 146 LEU A O 1
ATOM 1196 N N . LYS A 1 147 ? 15.465 0.732 11.039 1.00 55.88 147 LYS A N 1
ATOM 1197 C CA . LYS A 1 147 ? 15.654 -0.068 9.814 1.00 55.88 147 LYS A CA 1
ATOM 1198 C C . LYS A 1 147 ? 16.540 0.629 8.781 1.00 55.88 147 LYS A C 1
ATOM 1200 O O . LYS A 1 147 ? 17.369 -0.026 8.162 1.00 55.88 147 LYS A O 1
ATOM 1205 N N . LEU A 1 148 ? 16.416 1.951 8.640 1.00 54.41 148 LEU A N 1
ATOM 1206 C CA . LEU A 1 148 ? 17.254 2.727 7.718 1.00 54.41 148 LEU A CA 1
ATOM 1207 C C . LEU A 1 148 ? 18.728 2.797 8.153 1.00 54.41 148 LEU A C 1
ATOM 1209 O O . LEU A 1 148 ? 19.594 2.967 7.306 1.00 54.41 148 LEU A O 1
ATOM 1213 N N . GLN A 1 149 ? 19.030 2.642 9.447 1.00 49.88 149 GLN A N 1
ATOM 1214 C CA . GLN A 1 149 ? 20.415 2.650 9.936 1.00 49.88 149 GLN A CA 1
ATOM 1215 C C . GLN A 1 149 ? 21.116 1.289 9.806 1.00 49.88 149 GLN A C 1
ATOM 1217 O O . GLN A 1 149 ? 22.332 1.259 9.654 1.00 49.88 149 GLN A O 1
ATOM 1222 N N . HIS A 1 150 ? 20.382 0.171 9.834 1.00 48.16 150 HIS A N 1
ATOM 1223 C CA . HIS A 1 150 ? 20.986 -1.167 9.732 1.00 48.16 150 HIS A CA 1
ATOM 1224 C C . HIS A 1 150 ? 21.319 -1.600 8.297 1.00 48.16 150 HIS A C 1
ATOM 1226 O O . HIS A 1 150 ? 22.223 -2.405 8.115 1.00 48.16 150 HIS A O 1
ATOM 1232 N N . ASN A 1 151 ? 20.666 -1.036 7.277 1.00 47.44 151 ASN A N 1
ATOM 1233 C CA . ASN A 1 151 ? 20.968 -1.338 5.869 1.00 47.44 151 ASN A CA 1
ATOM 1234 C C . ASN A 1 151 ? 22.213 -0.602 5.322 1.00 47.44 151 ASN A C 1
ATOM 1236 O O . ASN A 1 151 ? 22.463 -0.653 4.122 1.00 47.44 151 ASN A O 1
ATOM 1240 N N . SER A 1 152 ? 22.981 0.085 6.178 1.00 45.22 152 SER A N 1
ATOM 1241 C CA . SER A 1 152 ? 24.216 0.794 5.800 1.00 45.22 152 SER A CA 1
ATOM 1242 C C . SER A 1 152 ? 25.507 0.090 6.241 1.00 45.22 152 SER A C 1
ATOM 1244 O O . SER A 1 152 ? 26.581 0.657 6.055 1.00 45.22 152 SER A O 1
ATOM 1246 N N . SER A 1 153 ? 25.413 -1.117 6.810 1.00 47.62 153 SER A N 1
ATOM 1247 C CA . SER A 1 153 ? 26.569 -1.932 7.202 1.00 47.62 153 SER A CA 1
ATOM 1248 C C . SER A 1 153 ? 26.445 -3.354 6.651 1.00 47.62 153 SER A C 1
ATOM 1250 O O . SER A 1 153 ? 26.128 -4.271 7.402 1.00 47.62 153 SER A O 1
ATOM 1252 N N . ASP A 1 154 ? 26.687 -3.518 5.354 1.00 38.69 154 ASP A N 1
ATOM 1253 C CA . ASP A 1 154 ? 27.353 -4.702 4.787 1.00 38.69 154 ASP A CA 1
ATOM 1254 C C . ASP A 1 154 ? 28.116 -4.270 3.524 1.00 38.69 154 ASP A C 1
ATOM 1256 O O . ASP A 1 154 ? 27.484 -3.635 2.643 1.00 38.69 154 ASP A O 1
#